Protein AF-A0A7K0XBM6-F1 (afdb_monomer_lite)

Radius of gyration: 13.05 Å; chains: 1; bounding box: 24×18×38 Å

Secondary structure (DSSP, 8-state):
--HHHHHHHHHHHHHHHHHHHHHHHHHHTSS---S-HHHHHHHHHHHHHHHHH-GGG-

Foldseek 3Di:
DDPVVLVVLLVLLVVLVVVLVVQVCCVPPVVHHPDDPVVSVVSVVSNVVSCVVCVVND

pLDDT: mean 94.48, std 8.02, range [55.62, 98.44]

Structure (mmCIF, N/CA/C/O backbone):
data_AF-A0A7K0XBM6-F1
#
_entry.id   AF-A0A7K0XBM6-F1
#
loop_
_atom_site.group_PDB
_atom_site.id
_atom_site.type_symbol
_atom_site.label_atom_id
_atom_site.label_alt_id
_atom_site.label_comp_id
_atom_site.label_asym_id
_atom_site.label_entity_id
_atom_site.label_seq_id
_atom_site.pdbx_PDB_ins_code
_atom_site.Cartn_x
_atom_site.Cartn_y
_atom_site.Cartn_z
_atom_site.occupancy
_atom_site.B_iso_or_equiv
_atom_site.auth_seq_id
_atom_site.auth_comp_id
_atom_site.auth_asym_id
_atom_site.auth_atom_id
_atom_site.pdbx_PDB_model_num
ATOM 1 N N . MET A 1 1 ? -13.621 -0.769 20.713 1.00 55.62 1 MET A N 1
ATOM 2 C CA . MET A 1 1 ? -12.265 -1.214 20.331 1.00 55.62 1 MET A CA 1
ATOM 3 C C . MET A 1 1 ? -11.300 -0.941 21.470 1.00 55.62 1 MET A C 1
ATOM 5 O O . MET A 1 1 ? -11.503 0.018 22.203 1.00 55.62 1 MET A O 1
ATOM 9 N N . SER A 1 2 ? -10.297 -1.799 21.659 1.00 66.19 2 SER A N 1
ATOM 10 C CA . SER A 1 2 ? -9.244 -1.569 22.657 1.00 66.19 2 SER A CA 1
ATOM 11 C C . SER A 1 2 ? -8.203 -0.606 22.077 1.00 66.19 2 SER A C 1
ATOM 13 O O . SER A 1 2 ? -7.893 -0.711 20.895 1.00 66.19 2 SER A O 1
ATOM 15 N N . ALA A 1 3 ? -7.636 0.307 22.871 1.00 72.56 3 ALA A N 1
ATOM 16 C CA . ALA A 1 3 ? -6.660 1.305 22.399 1.00 72.56 3 ALA A CA 1
ATOM 17 C C . ALA A 1 3 ? -5.447 0.683 21.668 1.00 72.56 3 ALA A C 1
ATOM 19 O O . ALA A 1 3 ? -4.846 1.299 20.789 1.00 72.56 3 ALA A O 1
ATOM 20 N N . THR A 1 4 ? -5.115 -0.567 21.996 1.00 78.88 4 THR A N 1
ATOM 21 C CA . THR A 1 4 ? -4.070 -1.359 21.335 1.00 78.88 4 THR A CA 1
ATOM 22 C C . THR A 1 4 ? -4.419 -1.725 19.888 1.00 78.88 4 THR A C 1
ATOM 24 O O . THR A 1 4 ? -3.525 -1.803 19.052 1.00 78.88 4 THR A O 1
ATOM 27 N N . ASP A 1 5 ? -5.698 -1.943 19.583 1.00 86.69 5 ASP A N 1
ATOM 28 C CA . ASP A 1 5 ? -6.190 -2.308 18.250 1.00 86.69 5 ASP A CA 1
ATOM 29 C C . ASP A 1 5 ? -6.089 -1.115 17.288 1.00 86.69 5 ASP A C 1
ATOM 31 O O . ASP A 1 5 ? -5.430 -1.206 16.256 1.00 86.69 5 ASP A O 1
ATOM 35 N N . THR A 1 6 ? -6.581 0.056 17.708 1.00 91.50 6 THR A N 1
ATOM 36 C CA . THR A 1 6 ? -6.428 1.321 16.967 1.00 91.50 6 THR A CA 1
ATOM 37 C C . THR A 1 6 ? -4.955 1.693 16.754 1.00 91.50 6 THR A C 1
ATOM 39 O O . THR A 1 6 ? -4.587 2.199 15.696 1.00 91.50 6 THR A O 1
ATOM 42 N N . ASN A 1 7 ? -4.075 1.435 17.730 1.00 94.38 7 ASN A N 1
ATOM 43 C CA . ASN A 1 7 ? -2.643 1.699 17.567 1.00 94.38 7 ASN A CA 1
ATOM 44 C C . ASN A 1 7 ? -1.993 0.773 16.521 1.00 94.38 7 ASN A C 1
ATOM 46 O O . ASN A 1 7 ? -1.230 1.247 15.682 1.00 94.38 7 ASN A O 1
ATOM 50 N N . LYS A 1 8 ? -2.335 -0.523 16.522 1.00 95.19 8 LYS A N 1
ATOM 51 C CA . LYS A 1 8 ? -1.888 -1.470 15.487 1.00 95.19 8 LYS A CA 1
ATOM 52 C C . LYS A 1 8 ? -2.412 -1.088 14.106 1.00 95.19 8 LYS A C 1
ATOM 54 O O . LYS A 1 8 ? -1.633 -1.071 13.159 1.00 95.19 8 LYS A O 1
ATOM 59 N N . ALA A 1 9 ? -3.693 -0.735 14.006 1.00 95.75 9 ALA A N 1
ATOM 60 C CA . ALA A 1 9 ? -4.299 -0.279 12.761 1.00 95.75 9 ALA A CA 1
ATOM 61 C C . ALA A 1 9 ? -3.585 0.960 12.210 1.00 95.75 9 ALA A C 1
ATOM 63 O O . ALA A 1 9 ? -3.232 0.987 11.037 1.00 95.75 9 ALA A O 1
ATOM 64 N N . ARG A 1 10 ? -3.269 1.940 13.066 1.00 96.81 10 ARG A N 1
ATOM 65 C CA . ARG A 1 10 ? -2.505 3.131 12.672 1.00 96.81 10 ARG A CA 1
ATOM 66 C C . ARG A 1 10 ? -1.131 2.785 12.106 1.00 96.81 10 ARG A C 1
ATOM 68 O O . ARG A 1 10 ? -0.774 3.303 11.054 1.00 96.81 10 ARG A O 1
ATOM 75 N N . HIS A 1 11 ? -0.365 1.928 12.784 1.00 97.56 11 HIS A N 1
ATOM 76 C CA . HIS A 1 11 ? 0.940 1.503 12.271 1.00 97.56 11 HIS A CA 1
ATOM 77 C C . HIS A 1 11 ? 0.801 0.801 10.917 1.00 97.56 11 HIS A C 1
ATOM 79 O O . HIS A 1 11 ? 1.515 1.147 9.980 1.00 97.56 11 HIS A O 1
ATOM 85 N N . ARG A 1 12 ? -0.181 -0.097 10.778 1.00 97.50 12 ARG A N 1
ATOM 86 C CA . ARG A 1 12 ? -0.403 -0.826 9.529 1.00 97.50 12 ARG A CA 1
ATOM 87 C C . ARG A 1 12 ? -0.839 0.080 8.374 1.00 97.50 12 ARG A C 1
ATOM 89 O O . ARG A 1 12 ? -0.359 -0.096 7.262 1.00 97.50 12 ARG A O 1
ATOM 96 N N . ILE A 1 13 ? -1.691 1.074 8.632 1.00 97.81 13 ILE A N 1
ATOM 97 C CA . ILE A 1 13 ? -2.089 2.092 7.642 1.00 97.81 13 ILE A CA 1
ATOM 98 C C . ILE A 1 13 ? -0.860 2.856 7.134 1.00 97.81 13 ILE A C 1
ATOM 100 O O . ILE A 1 13 ? -0.714 3.055 5.927 1.00 97.81 13 ILE A O 1
ATOM 104 N N . ILE A 1 14 ? 0.045 3.254 8.035 1.00 97.88 14 ILE A N 1
ATOM 105 C CA . ILE A 1 14 ? 1.280 3.963 7.669 1.00 97.88 14 ILE A CA 1
ATOM 106 C C . ILE A 1 14 ? 2.175 3.077 6.794 1.00 97.88 14 ILE A C 1
ATOM 108 O O . ILE A 1 14 ? 2.633 3.535 5.748 1.00 97.88 14 ILE A O 1
ATOM 112 N N . GLU A 1 15 ? 2.388 1.821 7.191 1.00 98.12 15 GLU A N 1
ATOM 113 C CA . GLU A 1 15 ? 3.185 0.851 6.429 1.00 98.12 15 GLU A CA 1
ATOM 114 C C . GLU A 1 15 ? 2.619 0.631 5.024 1.00 98.12 15 GLU A C 1
ATOM 116 O O . GLU A 1 15 ? 3.333 0.810 4.040 1.00 98.12 15 GLU A O 1
ATOM 121 N N . LEU A 1 16 ? 1.322 0.316 4.921 1.00 98.31 16 LEU A N 1
ATOM 122 C CA . LEU A 1 16 ? 0.646 0.099 3.640 1.00 98.31 16 LEU A CA 1
ATOM 123 C C . LEU A 1 16 ? 0.735 1.333 2.744 1.00 98.31 16 LEU A C 1
ATOM 125 O O . LEU A 1 16 ? 1.008 1.216 1.554 1.00 98.31 16 LEU A O 1
ATOM 129 N N . THR A 1 17 ? 0.554 2.527 3.311 1.00 97.75 17 THR A N 1
ATOM 130 C CA . THR A 1 17 ? 0.661 3.781 2.556 1.00 97.75 17 THR A CA 1
ATOM 131 C C . THR A 1 17 ? 2.065 3.977 1.983 1.00 97.75 17 THR A C 1
ATOM 133 O O . THR A 1 17 ? 2.203 4.429 0.846 1.00 97.75 17 THR A O 1
ATOM 136 N N . GLN A 1 18 ? 3.111 3.657 2.750 1.00 98.19 18 GLN A N 1
ATOM 137 C CA . GLN A 1 18 ? 4.496 3.730 2.276 1.00 98.19 18 GLN A CA 1
ATOM 138 C C . GLN A 1 18 ? 4.768 2.685 1.190 1.00 98.19 18 GLN A C 1
ATOM 140 O O . GLN A 1 18 ? 5.257 3.039 0.121 1.00 98.19 18 GLN A O 1
ATOM 145 N N . GLU A 1 19 ? 4.370 1.434 1.416 1.00 98.06 19 GLU A N 1
ATOM 146 C CA . GLU A 1 19 ? 4.554 0.331 0.469 1.00 98.06 19 GLU A CA 1
ATOM 147 C C . GLU A 1 19 ? 3.853 0.609 -0.872 1.00 98.06 19 GLU A C 1
ATOM 149 O O . GLU A 1 19 ? 4.459 0.500 -1.939 1.00 98.06 19 GLU A O 1
ATOM 154 N N . ILE A 1 20 ? 2.598 1.066 -0.831 1.00 98.31 20 ILE A N 1
ATOM 155 C CA . ILE A 1 20 ? 1.828 1.444 -2.023 1.00 98.31 20 ILE A CA 1
ATOM 156 C C . ILE A 1 20 ? 2.530 2.570 -2.790 1.00 98.31 20 ILE A C 1
ATOM 158 O O . ILE A 1 20 ? 2.658 2.481 -4.012 1.00 98.31 20 ILE A O 1
ATOM 162 N N . ARG A 1 21 ? 3.018 3.611 -2.102 1.00 98.12 21 ARG A N 1
ATOM 163 C CA . ARG A 1 21 ? 3.745 4.721 -2.745 1.00 98.12 21 ARG A CA 1
ATOM 164 C C . ARG A 1 21 ? 5.042 4.255 -3.396 1.00 98.12 21 ARG A C 1
ATOM 166 O O . ARG A 1 21 ? 5.327 4.658 -4.522 1.00 98.12 21 ARG A O 1
ATOM 173 N N . ASP A 1 22 ? 5.793 3.382 -2.735 1.00 98.12 22 ASP A N 1
ATOM 174 C CA . ASP A 1 22 ? 7.027 2.820 -3.281 1.00 98.12 22 ASP A CA 1
ATOM 175 C C . ASP A 1 22 ? 6.754 1.974 -4.530 1.00 98.12 22 ASP A C 1
ATOM 177 O O . ASP A 1 22 ? 7.483 2.066 -5.522 1.00 98.12 22 ASP A O 1
ATOM 181 N N . HIS A 1 23 ? 5.683 1.176 -4.524 1.00 98.19 23 HIS A N 1
ATOM 182 C CA . HIS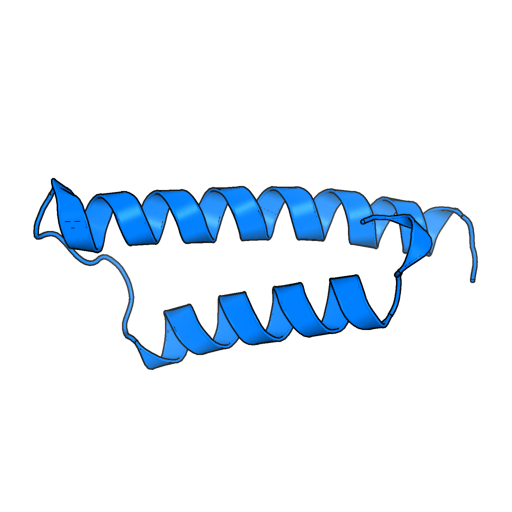 A 1 23 ? 5.267 0.413 -5.700 1.00 98.19 23 HIS A CA 1
ATOM 183 C C . HIS A 1 23 ? 4.778 1.312 -6.835 1.00 98.19 23 HIS A C 1
ATOM 185 O O . HIS A 1 23 ? 5.157 1.081 -7.982 1.00 98.19 23 HIS A O 1
ATOM 191 N N . GLN A 1 24 ? 4.022 2.371 -6.537 1.00 97.69 24 GLN A N 1
ATOM 192 C CA . GLN A 1 24 ? 3.626 3.369 -7.534 1.00 97.69 24 GLN A CA 1
ATOM 193 C C . GLN A 1 24 ? 4.843 4.060 -8.149 1.00 97.69 24 GLN A C 1
ATOM 195 O O . GLN A 1 24 ? 4.908 4.206 -9.366 1.00 97.69 24 GLN A O 1
ATOM 200 N N . PHE A 1 25 ? 5.831 4.449 -7.343 1.00 97.81 25 PHE A N 1
ATOM 201 C CA . PHE A 1 25 ? 7.064 5.051 -7.846 1.00 97.81 25 PHE A CA 1
ATOM 202 C C . PHE A 1 25 ? 7.824 4.090 -8.767 1.00 97.81 25 PHE A C 1
ATOM 204 O O . PHE A 1 25 ? 8.208 4.458 -9.876 1.00 97.81 25 PHE A O 1
ATOM 211 N N . LYS A 1 26 ? 7.985 2.830 -8.352 1.00 97.75 26 LYS A N 1
ATOM 212 C CA . LYS A 1 26 ? 8.609 1.787 -9.178 1.00 97.75 26 LYS A CA 1
ATOM 213 C C . LYS A 1 26 ? 7.869 1.561 -10.497 1.00 97.75 26 LYS A C 1
ATOM 215 O O . LYS A 1 26 ? 8.518 1.422 -11.527 1.00 97.75 26 LYS A O 1
ATOM 220 N N . TYR A 1 27 ? 6.539 1.555 -10.465 1.00 96.81 27 TYR A N 1
ATOM 221 C CA . TYR A 1 27 ? 5.702 1.353 -11.644 1.00 96.81 27 TYR A CA 1
ATOM 222 C C . TYR A 1 27 ? 5.763 2.553 -12.600 1.00 96.81 27 TYR A C 1
ATOM 224 O O . TYR A 1 27 ? 6.078 2.394 -13.771 1.00 96.81 27 TYR A O 1
ATOM 232 N N . TYR A 1 28 ? 5.491 3.763 -12.106 1.00 96.75 28 TYR A N 1
ATOM 233 C CA . TYR A 1 28 ? 5.300 4.944 -12.956 1.00 96.75 28 TYR A CA 1
ATOM 234 C C . TYR A 1 28 ? 6.582 5.719 -13.263 1.00 96.75 28 TYR A C 1
ATOM 236 O O . TYR A 1 28 ? 6.644 6.389 -14.290 1.00 96.75 28 TYR A O 1
ATOM 244 N N . VAL A 1 29 ? 7.578 5.686 -12.373 1.00 97.38 29 VAL A N 1
ATOM 245 C CA 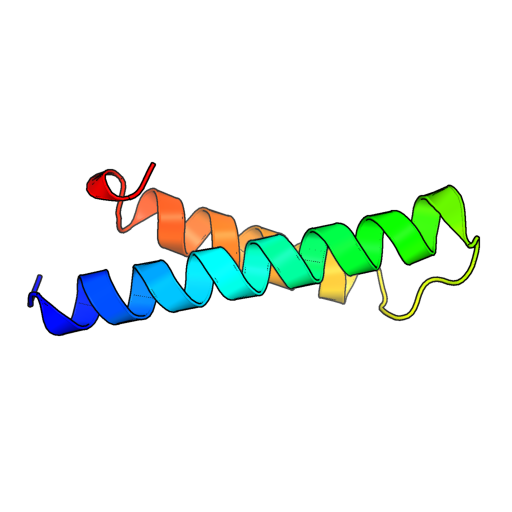. VAL A 1 29 ? 8.802 6.493 -12.513 1.00 97.38 29 VAL A CA 1
ATOM 246 C C . VAL A 1 29 ? 9.979 5.650 -12.975 1.00 97.38 29 VAL A C 1
ATOM 248 O O . VAL A 1 29 ? 10.747 6.096 -13.823 1.00 97.38 29 VAL A O 1
ATOM 251 N N . LEU A 1 30 ? 10.138 4.448 -12.418 1.00 97.44 30 LEU A N 1
ATOM 252 C CA . LEU A 1 30 ? 11.282 3.589 -12.733 1.00 97.44 30 LEU A CA 1
ATOM 253 C C . LEU A 1 30 ? 11.018 2.591 -13.867 1.00 97.44 30 LEU A C 1
ATOM 255 O O . LEU A 1 30 ? 11.973 1.949 -14.296 1.00 97.44 30 LEU A O 1
ATOM 259 N N . ASP A 1 31 ? 9.765 2.437 -14.313 1.00 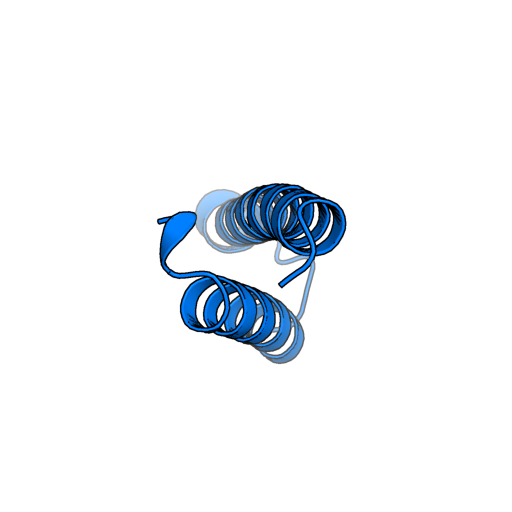96.31 31 ASP A N 1
ATOM 260 C CA . ASP A 1 31 ? 9.338 1.383 -15.252 1.00 96.31 31 ASP A CA 1
ATOM 261 C C . ASP A 1 31 ? 9.824 -0.018 -14.814 1.00 96.31 31 ASP A C 1
ATOM 263 O O . ASP A 1 31 ? 10.266 -0.855 -15.599 1.00 96.31 31 ASP A O 1
ATOM 267 N N . ALA A 1 32 ? 9.812 -0.249 -13.497 1.00 96.81 32 ALA A N 1
ATOM 268 C CA . ALA A 1 32 ? 10.382 -1.424 -12.847 1.00 96.81 32 ALA A CA 1
ATOM 269 C C . ALA A 1 32 ? 9.412 -1.990 -11.792 1.00 96.81 32 ALA A C 1
ATOM 271 O O . ALA A 1 32 ? 9.730 -1.990 -10.594 1.00 96.81 32 ALA A O 1
ATOM 272 N N . PRO A 1 33 ? 8.210 -2.451 -12.192 1.00 95.62 33 PRO A N 1
ATOM 273 C CA . PRO A 1 33 ? 7.227 -2.985 -11.257 1.00 95.62 33 PRO A CA 1
ATOM 274 C C . PRO A 1 33 ? 7.799 -4.180 -10.486 1.00 95.62 33 PRO A C 1
ATOM 276 O O . PRO A 1 33 ? 8.327 -5.126 -11.065 1.00 95.62 33 PRO A O 1
ATOM 279 N N . SER A 1 34 ? 7.688 -4.139 -9.155 1.00 96.19 34 SER A N 1
ATOM 280 C CA . SER A 1 34 ? 8.195 -5.207 -8.280 1.00 96.19 34 SER A CA 1
ATOM 281 C C . SER A 1 34 ? 7.116 -6.179 -7.799 1.00 96.19 34 SER A C 1
ATOM 283 O O . SER A 1 34 ? 7.448 -7.170 -7.154 1.00 96.19 34 SER A O 1
ATOM 285 N N . ILE A 1 35 ? 5.842 -5.878 -8.059 1.00 97.44 35 ILE A N 1
ATOM 286 C CA . ILE A 1 35 ? 4.684 -6.707 -7.709 1.00 97.44 35 ILE A CA 1
ATOM 287 C 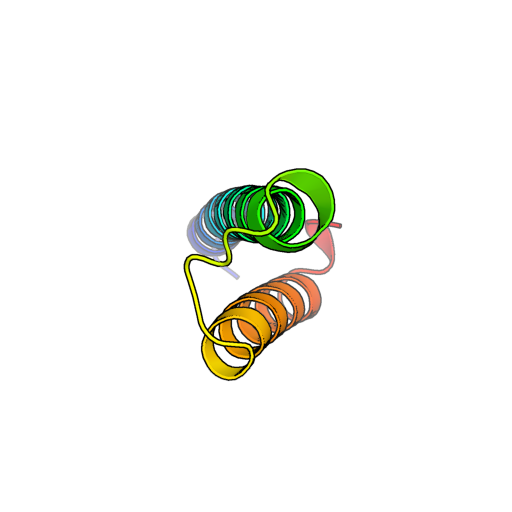C . ILE A 1 35 ? 3.672 -6.701 -8.856 1.00 97.44 35 ILE A C 1
ATOM 289 O O . ILE A 1 35 ? 3.680 -5.801 -9.692 1.00 97.44 35 ILE A O 1
ATOM 293 N N . THR A 1 36 ? 2.812 -7.714 -8.888 1.00 97.94 36 THR A N 1
ATOM 294 C CA . THR A 1 36 ? 1.697 -7.819 -9.839 1.00 97.94 36 THR A CA 1
ATOM 295 C C . THR A 1 36 ? 0.539 -6.895 -9.461 1.00 97.94 36 THR A C 1
ATOM 297 O O . THR A 1 36 ? 0.366 -6.564 -8.286 1.00 97.94 36 THR A O 1
ATOM 300 N N . ASP A 1 37 ? -0.317 -6.571 -10.430 1.00 96.44 37 ASP A N 1
ATOM 301 C CA . ASP A 1 37 ? -1.533 -5.778 -10.196 1.00 96.44 37 ASP A CA 1
ATOM 302 C C . ASP A 1 37 ? -2.419 -6.396 -9.105 1.00 96.44 37 ASP A C 1
ATOM 304 O O . ASP A 1 37 ? -2.882 -5.702 -8.209 1.00 96.44 37 ASP A O 1
ATOM 308 N N . ALA A 1 38 ? -2.571 -7.725 -9.096 1.00 98.00 38 ALA A N 1
ATOM 309 C CA . ALA A 1 38 ? -3.355 -8.424 -8.078 1.00 98.00 38 ALA A CA 1
ATOM 310 C C . ALA A 1 38 ? -2.782 -8.265 -6.656 1.00 98.00 38 ALA A C 1
ATOM 312 O O . ALA A 1 38 ? -3.538 -8.208 -5.685 1.00 98.00 38 ALA A O 1
ATOM 313 N N . GLN A 1 39 ? -1.453 -8.195 -6.519 1.00 98.25 39 GLN A N 1
ATOM 314 C CA . GLN A 1 39 ? -0.802 -7.921 -5.235 1.00 98.25 39 GLN A CA 1
ATOM 315 C C . GLN A 1 39 ? -0.998 -6.460 -4.825 1.00 98.25 39 GLN A C 1
ATOM 317 O O . GLN A 1 39 ? -1.305 -6.194 -3.667 1.00 98.25 39 GLN A O 1
ATOM 322 N N . PHE A 1 40 ? -0.881 -5.525 -5.769 1.00 98.00 40 PHE A N 1
ATOM 323 C CA . PHE A 1 40 ? -1.123 -4.107 -5.511 1.00 98.00 40 PHE A CA 1
ATOM 324 C C . PHE A 1 40 ? -2.578 -3.850 -5.082 1.00 98.00 40 PHE A C 1
ATOM 326 O O . PHE A 1 40 ? -2.829 -3.183 -4.079 1.00 98.00 40 PHE A O 1
ATOM 333 N N . ASP A 1 41 ? -3.537 -4.474 -5.767 1.00 98.12 41 ASP A N 1
ATOM 334 C CA . ASP A 1 41 ? -4.957 -4.446 -5.414 1.00 98.12 41 ASP A CA 1
ATOM 335 C C . ASP A 1 41 ? -5.221 -5.009 -4.014 1.00 98.12 41 ASP A C 1
ATOM 337 O O . ASP A 1 41 ? -6.102 -4.522 -3.303 1.00 98.12 41 ASP A O 1
ATOM 341 N N . ALA A 1 42 ? -4.483 -6.044 -3.601 1.00 98.38 42 ALA A N 1
ATOM 342 C CA . ALA A 1 42 ? -4.603 -6.604 -2.259 1.00 98.38 42 ALA A CA 1
ATOM 343 C C . ALA A 1 42 ? -4.139 -5.606 -1.185 1.00 98.38 42 ALA A C 1
ATOM 345 O O . ALA A 1 42 ? -4.845 -5.434 -0.190 1.00 98.38 42 ALA A O 1
ATOM 346 N N . LEU A 1 43 ? -3.020 -4.905 -1.412 1.00 98.31 43 LEU A N 1
ATOM 347 C CA . LEU A 1 43 ? -2.530 -3.850 -0.514 1.00 98.31 43 LEU A CA 1
ATOM 348 C C . LEU A 1 43 ? -3.550 -2.710 -0.386 1.00 98.31 43 LEU A C 1
ATOM 350 O O . LEU A 1 43 ? -3.865 -2.276 0.723 1.00 98.31 43 LEU A O 1
ATOM 354 N N . LEU A 1 44 ? -4.122 -2.265 -1.510 1.00 98.25 44 LEU A N 1
ATOM 355 C CA . LEU A 1 44 ? -5.160 -1.232 -1.520 1.00 98.25 44 LEU A CA 1
ATOM 356 C C . LEU A 1 44 ? -6.417 -1.663 -0.758 1.00 98.25 44 LEU A C 1
ATOM 358 O O . LEU A 1 44 ? -6.945 -0.892 0.042 1.00 98.25 44 LEU A O 1
ATOM 362 N N . LYS A 1 45 ? -6.894 -2.892 -0.980 1.00 98.44 45 LYS A N 1
ATOM 363 C CA . LYS A 1 45 ? -8.067 -3.429 -0.275 1.00 98.44 45 LYS A CA 1
ATOM 364 C C . LYS A 1 45 ? -7.827 -3.539 1.227 1.00 98.44 45 LYS A C 1
ATOM 366 O O . LYS A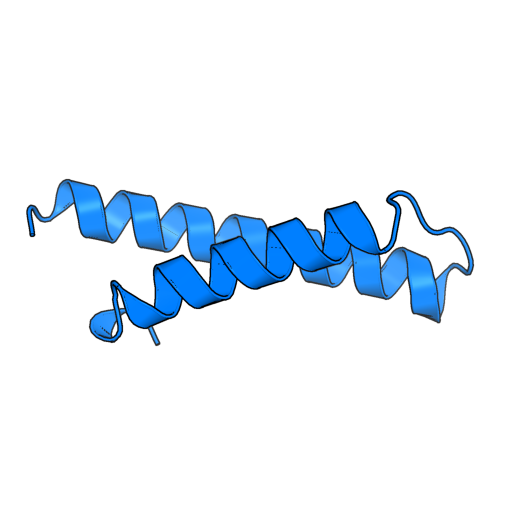 1 45 ? -8.745 -3.273 2.001 1.00 98.44 45 LYS A O 1
ATOM 371 N N . GLU A 1 46 ? -6.623 -3.927 1.646 1.00 98.06 46 GLU A N 1
ATOM 372 C CA . GLU A 1 46 ? -6.260 -3.972 3.064 1.00 98.06 46 GLU A CA 1
ATOM 373 C C . GLU A 1 46 ? -6.297 -2.571 3.686 1.00 98.06 46 GLU A C 1
ATOM 375 O O . GLU A 1 46 ? -6.934 -2.385 4.725 1.00 98.06 46 GLU A O 1
ATOM 380 N N . LEU A 1 47 ? -5.689 -1.582 3.021 1.00 98.19 47 LEU A N 1
ATOM 381 C CA . LEU A 1 47 ? -5.681 -0.190 3.473 1.00 98.19 47 LEU A CA 1
ATOM 382 C C . LEU A 1 47 ? -7.109 0.350 3.625 1.00 98.19 47 LEU A C 1
ATOM 384 O O . LEU A 1 47 ? -7.487 0.790 4.708 1.00 98.19 47 LEU A O 1
ATOM 388 N N . GLN A 1 48 ? -7.934 0.208 2.586 1.00 97.62 48 GLN A N 1
ATOM 389 C CA . GLN A 1 48 ? -9.335 0.638 2.604 1.00 97.62 48 GLN A CA 1
ATOM 390 C C . GLN A 1 48 ? -10.143 -0.047 3.713 1.00 97.62 48 GLN A C 1
ATOM 392 O O . GLN A 1 48 ? -10.981 0.580 4.359 1.00 97.62 48 GLN A O 1
ATOM 397 N N . ALA A 1 49 ? -9.904 -1.338 3.959 1.00 97.50 49 ALA A N 1
ATOM 398 C CA . ALA A 1 49 ? -10.589 -2.066 5.020 1.00 97.50 49 ALA A CA 1
ATOM 399 C C . ALA A 1 49 ? -10.188 -1.572 6.418 1.00 97.50 49 ALA A C 1
ATOM 401 O O . ALA A 1 49 ? -11.029 -1.561 7.318 1.00 97.50 49 ALA A O 1
ATOM 402 N N . LEU A 1 50 ? -8.926 -1.181 6.616 1.00 96.31 50 LEU A N 1
ATOM 403 C CA . LEU A 1 50 ? -8.453 -0.604 7.874 1.00 96.31 50 LEU A CA 1
ATOM 404 C C . LEU A 1 50 ? -9.021 0.800 8.088 1.00 96.31 50 LEU A C 1
ATOM 406 O O . LEU A 1 50 ? -9.552 1.069 9.161 1.00 96.31 50 LEU A O 1
ATOM 410 N N . GLU A 1 51 ? -8.992 1.649 7.065 1.00 95.62 51 GLU A N 1
ATOM 411 C CA . GLU A 1 51 ? -9.571 2.998 7.100 1.00 95.62 51 GLU A CA 1
ATOM 412 C C . GLU A 1 51 ? -11.083 2.966 7.368 1.00 95.62 51 GLU A C 1
ATOM 414 O O . GLU A 1 51 ? -11.586 3.710 8.206 1.00 95.62 51 GLU A O 1
ATOM 419 N N . ALA A 1 52 ? -11.816 2.044 6.734 1.00 96.06 52 ALA A N 1
ATOM 420 C CA . ALA A 1 52 ? -13.253 1.882 6.957 1.00 96.06 52 ALA A CA 1
ATOM 421 C C . ALA A 1 52 ? -13.590 1.375 8.370 1.00 96.06 52 ALA A C 1
ATOM 423 O O . ALA A 1 52 ? -14.634 1.721 8.925 1.00 96.06 52 ALA A O 1
ATOM 424 N N . LYS A 1 53 ? -12.726 0.535 8.955 1.00 95.44 53 LYS A N 1
ATOM 425 C CA . LYS A 1 53 ? -12.884 0.042 10.332 1.00 95.44 53 LYS A CA 1
ATOM 426 C C . LYS A 1 53 ? -12.481 1.078 11.376 1.00 95.44 53 LYS A C 1
ATOM 428 O O . LYS A 1 53 ? -13.012 1.025 12.482 1.00 95.44 53 LYS A O 1
ATOM 433 N N . HIS A 1 54 ? -11.564 1.977 11.032 1.00 94.56 54 HIS A N 1
ATOM 434 C CA . HIS A 1 54 ? -11.000 2.984 11.924 1.00 94.56 54 HIS A CA 1
ATOM 435 C C . HIS A 1 54 ? -11.126 4.393 11.328 1.00 94.56 54 HIS A C 1
ATOM 437 O O . HIS A 1 54 ? -10.108 5.035 11.051 1.00 94.56 54 HIS A O 1
ATOM 443 N N . PRO A 1 55 ? -12.356 4.903 11.131 1.00 94.25 55 PRO A N 1
ATOM 444 C CA . PRO A 1 55 ? -12.571 6.235 10.568 1.00 94.25 55 PRO A CA 1
ATOM 445 C C . PRO A 1 55 ? -11.953 7.353 11.423 1.00 94.25 55 PRO A C 1
ATOM 447 O O . PRO A 1 55 ? -11.730 8.447 10.925 1.00 94.25 55 PRO A O 1
ATOM 450 N N . GLU A 1 56 ? -11.646 7.093 12.697 1.00 92.88 56 GLU A N 1
ATOM 451 C CA . GLU A 1 56 ? -10.934 8.009 13.593 1.00 92.88 56 GLU A CA 1
ATOM 452 C C . GLU A 1 56 ? -9.444 8.220 13.255 1.00 92.88 56 GLU A C 1
ATOM 454 O O . GLU A 1 56 ? -8.779 9.020 13.916 1.00 92.88 56 GLU A O 1
ATOM 459 N N . LEU A 1 57 ? -8.898 7.460 12.300 1.00 91.00 57 LEU A N 1
ATOM 460 C CA . LEU A 1 57 ? -7.498 7.531 11.867 1.00 91.00 57 LEU A CA 1
ATOM 461 C C . LEU A 1 57 ? -7.294 8.286 10.541 1.00 91.00 57 LEU A C 1
ATOM 463 O O . LEU A 1 57 ? -6.140 8.441 10.137 1.00 91.00 57 LEU A O 1
ATOM 467 N N . LEU A 1 58 ? -8.382 8.725 9.895 1.00 81.00 58 LEU A N 1
ATOM 468 C CA . LEU A 1 58 ? -8.398 9.561 8.687 1.00 81.00 58 LEU A CA 1
ATOM 469 C C . LEU A 1 58 ? -8.337 11.052 9.047 1.00 81.00 58 LEU A C 1
ATOM 47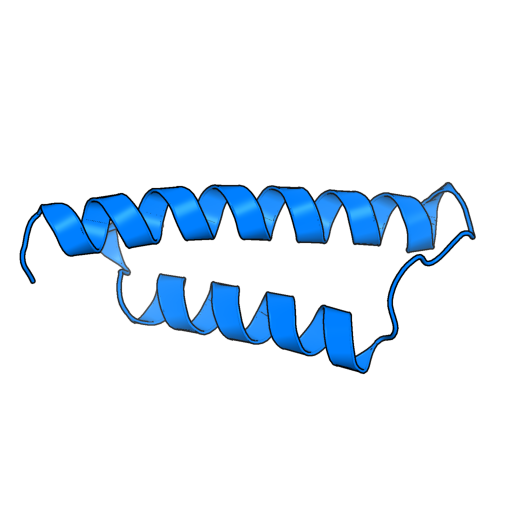1 O O . LEU A 1 58 ? -7.587 11.783 8.363 1.00 81.00 58 LEU A O 1
#

Sequence (58 aa):
MSATDTNKARHRIIELTQEIRDHQFKYYVLDAPSITDAQFDALLKELQALEAKHPELL